Protein AF-0000000070461434 (afdb_homodimer)

pLDDT: mean 95.02, std 5.27, range [63.75, 98.81]

Nearest PDB structures (foldseek):
  2ht9-assembly1_B  TM=9.950E-01  e=1.932E-12  Homo sapiens
  2fls-assembly1_A  TM=9.954E-01  e=8.513E-12  Homo sapiens
  3h8q-assembly2_B  TM=9.717E-01  e=4.591E-11  Homo sapiens
  5gtx-assembly2_B  TM=9.849E-01  e=7.871E-11  Polygonaceae
  2e7p-assembly5_D  TM=9.846E-01  e=9.007E-11  Populus tremula x Populus tremuloides

Structure (mmCIF, N/CA/C/O backbone):
data_AF-0000000070461434-model_v1
#
loop_
_entity.id
_entity.type
_entity.pdbx_description
1 polymer 'Glutaredoxin domain-containing protein'
#
loop_
_atom_site.group_PDB
_atom_site.id
_atom_site.type_symbol
_atom_site.label_atom_id
_atom_site.label_alt_id
_atom_site.label_comp_id
_atom_site.label_asym_id
_atom_site.label_entity_id
_atom_site.label_seq_id
_atom_site.pdbx_PDB_ins_code
_atom_site.Cartn_x
_atom_site.Cartn_y
_atom_site.Cartn_z
_atom_site.occupancy
_atom_site.B_iso_or_equiv
_atom_site.auth_seq_id
_atom_site.auth_comp_id
_atom_site.auth_asym_id
_atom_site.auth_atom_id
_atom_site.pdbx_PDB_model_num
ATOM 1 N N . ASN A 1 1 ? -0.688 10.562 -7.602 1 64.19 1 ASN A N 1
ATOM 2 C CA . ASN A 1 1 ? -0.142 11.328 -6.484 1 64.19 1 ASN A CA 1
ATOM 3 C C . ASN A 1 1 ? 0.898 10.523 -5.711 1 64.19 1 ASN A C 1
ATOM 5 O O . ASN A 1 1 ? 0.763 9.312 -5.555 1 64.19 1 ASN A O 1
ATOM 9 N N . LYS A 1 2 ? 1.971 11.391 -5.219 1 86.44 2 LYS A N 1
ATOM 10 C CA . LYS A 1 2 ? 3.137 10.773 -4.594 1 86.44 2 LYS A CA 1
ATOM 11 C C . LYS A 1 2 ? 2.852 10.398 -3.141 1 86.44 2 LYS A C 1
ATOM 13 O O . LYS A 1 2 ? 3.434 9.453 -2.609 1 86.44 2 LYS A O 1
ATOM 18 N N . VAL A 1 3 ? 1.839 11.227 -2.674 1 96.69 3 VAL A N 1
ATOM 19 C CA . VAL A 1 3 ? 1.511 11.008 -1.269 1 96.69 3 VAL A CA 1
ATOM 20 C C . VAL A 1 3 ? 0.019 10.719 -1.125 1 96.69 3 VAL A C 1
ATOM 22 O O . VAL A 1 3 ? -0.814 11.406 -1.722 1 96.69 3 VAL A O 1
ATOM 25 N N . VAL A 1 4 ? -0.364 9.664 -0.423 1 97.5 4 VAL A N 1
ATOM 26 C CA . VAL A 1 4 ? -1.742 9.344 -0.063 1 97.5 4 VAL A CA 1
ATOM 27 C C . VAL A 1 4 ? -1.88 9.281 1.457 1 97.5 4 VAL A C 1
ATOM 29 O O . VAL A 1 4 ? -1.08 8.633 2.135 1 97.5 4 VAL A O 1
ATOM 32 N N . ILE A 1 5 ? -2.873 10.008 1.945 1 98.44 5 ILE A N 1
ATOM 33 C CA . ILE A 1 5 ? -3.164 10.016 3.375 1 98.44 5 ILE A CA 1
ATOM 34 C C . ILE A 1 5 ? -4.57 9.477 3.615 1 98.44 5 ILE A C 1
ATOM 36 O O . ILE A 1 5 ? -5.559 10.086 3.193 1 98.44 5 ILE A O 1
ATOM 40 N N . PHE A 1 6 ? -4.68 8.305 4.238 1 98.25 6 PHE A N 1
ATOM 41 C CA . PHE A 1 6 ? -5.965 7.863 4.766 1 98.25 6 PHE A CA 1
ATOM 42 C C . PHE A 1 6 ? -6.27 8.547 6.094 1 98.25 6 PHE A C 1
ATOM 44 O O . PHE A 1 6 ? -5.461 8.508 7.023 1 98.25 6 PHE A O 1
ATOM 51 N N . SER A 1 7 ? -7.336 9.094 6.18 1 98.5 7 SER A N 1
ATOM 52 C CA . SER A 1 7 ? -7.641 10.07 7.219 1 98.5 7 SER A CA 1
ATOM 53 C C . SER A 1 7 ? -9.078 9.922 7.715 1 98.5 7 SER A C 1
ATOM 55 O O . SER A 1 7 ? -9.852 9.141 7.156 1 98.5 7 SER A O 1
ATOM 57 N N . LYS A 1 8 ? -9.375 10.578 8.836 1 98.38 8 LYS A N 1
ATOM 58 C CA . LYS A 1 8 ? -10.719 10.906 9.297 1 98.38 8 LYS A CA 1
ATOM 59 C C . LYS A 1 8 ? -10.828 12.398 9.633 1 98.38 8 LYS A C 1
ATOM 61 O O . LYS A 1 8 ? -9.875 13 10.125 1 98.38 8 LYS A O 1
ATOM 66 N N . THR A 1 9 ? -12.023 12.938 9.414 1 98.44 9 THR A N 1
ATOM 67 C CA . THR A 1 9 ? -12.188 14.391 9.461 1 98.44 9 THR A CA 1
ATOM 68 C C . THR A 1 9 ? -11.984 14.906 10.875 1 98.44 9 THR A C 1
ATOM 70 O O . THR A 1 9 ? -11.586 16.062 11.07 1 98.44 9 THR A O 1
ATOM 73 N N . TYR A 1 10 ? -12.172 14.125 11.805 1 98.06 10 TYR A N 1
ATOM 74 C CA . TYR A 1 10 ? -12.188 14.609 13.18 1 98.06 10 TYR A CA 1
ATOM 75 C C . TYR A 1 10 ? -10.844 14.359 13.859 1 98.06 10 TYR A C 1
ATOM 77 O O . TYR A 1 10 ? -10.641 14.75 15.016 1 98.06 10 TYR A O 1
ATOM 85 N N . CYS A 1 11 ? -9.984 13.742 13.344 1 98.31 11 CYS A N 1
ATOM 86 C CA . CYS A 1 11 ? -8.766 13.25 13.977 1 98.31 11 CYS A CA 1
ATOM 87 C C . CYS A 1 11 ? -7.664 14.305 13.93 1 98.31 11 CYS A C 1
ATOM 89 O O . CYS A 1 11 ? -7.203 14.68 12.852 1 98.31 11 CYS A O 1
ATOM 91 N N . PRO A 1 12 ? -7.137 14.781 14.977 1 98.69 12 PRO A N 1
ATOM 92 C CA . PRO A 1 12 ? -6.141 15.859 14.992 1 98.69 12 PRO A CA 1
ATOM 93 C C . PRO A 1 12 ? -4.805 15.43 14.391 1 98.69 12 PRO A C 1
ATOM 95 O O . PRO A 1 12 ? -4.121 16.234 13.758 1 98.69 12 PRO A O 1
ATOM 98 N N . TYR A 1 13 ? -4.398 14.219 14.617 1 98.5 13 TYR A N 1
ATOM 99 C CA . TYR A 1 13 ? -3.166 13.734 14.008 1 98.5 13 TYR A CA 1
ATOM 100 C C . TYR A 1 13 ? -3.285 13.688 12.492 1 98.5 13 TYR A C 1
ATOM 102 O O . TYR A 1 13 ? -2.303 13.914 11.781 1 98.5 13 TYR A O 1
ATOM 110 N N . CYS A 1 14 ? -4.5 13.336 12.055 1 98.81 14 CYS A N 1
ATOM 111 C CA . CYS A 1 14 ? -4.758 13.43 10.625 1 98.81 14 CYS A CA 1
ATOM 112 C C . CYS A 1 14 ? -4.598 14.867 10.133 1 98.81 14 CYS A C 1
ATOM 114 O O . CYS A 1 14 ? -3.975 15.102 9.094 1 98.81 14 CYS A O 1
ATOM 116 N N . ALA A 1 15 ? -5.125 15.773 10.82 1 98.81 15 ALA A N 1
ATOM 117 C CA . ALA A 1 15 ? -4.984 17.188 10.461 1 98.81 15 ALA A CA 1
ATOM 118 C C . ALA A 1 15 ? -3.514 17.594 10.422 1 98.81 15 ALA A C 1
ATOM 120 O O . ALA A 1 15 ? -3.086 18.312 9.516 1 98.81 15 ALA A O 1
ATOM 121 N N . ASN A 1 16 ? -2.762 17.156 11.289 1 98.75 16 ASN A N 1
ATOM 122 C CA . ASN A 1 16 ? -1.344 17.5 11.352 1 98.75 16 ASN A CA 1
ATOM 123 C C . ASN A 1 16 ? -0.568 16.891 10.188 1 98.75 16 ASN A C 1
ATOM 125 O O . ASN A 1 16 ? 0.33 17.531 9.633 1 98.75 16 ASN A O 1
ATOM 129 N N . ALA A 1 17 ? -0.828 15.68 9.891 1 98.69 17 ALA A N 1
ATOM 130 C CA . ALA A 1 17 ? -0.183 15.055 8.742 1 98.69 17 ALA A CA 1
ATOM 131 C C . ALA A 1 17 ? -0.44 15.859 7.469 1 98.69 17 ALA A C 1
ATOM 133 O O . ALA A 1 17 ? 0.487 16.141 6.707 1 98.69 17 ALA A O 1
ATOM 134 N N . LYS A 1 18 ? -1.729 16.203 7.273 1 98.69 18 LYS A N 1
ATOM 135 C CA . LYS A 1 18 ? -2.082 17.016 6.109 1 98.69 18 LYS A CA 1
ATOM 136 C C . LYS A 1 18 ? -1.349 18.344 6.121 1 98.69 18 LYS A C 1
ATOM 138 O O . LYS A 1 18 ? -0.828 18.781 5.094 1 98.69 18 LYS A O 1
ATOM 143 N N . LYS A 1 19 ? -1.326 18.984 7.215 1 98.69 19 LYS A N 1
ATOM 144 C CA . LYS A 1 19 ? -0.645 20.266 7.359 1 98.69 19 LYS A CA 1
ATOM 145 C C . LYS A 1 19 ? 0.835 20.141 7.012 1 98.69 19 LYS A C 1
ATOM 147 O O . LYS A 1 19 ? 1.389 21 6.32 1 98.69 19 LYS A O 1
ATOM 152 N N . LEU A 1 20 ? 1.467 19.141 7.492 1 98.31 20 LEU A N 1
ATOM 153 C CA . LEU A 1 20 ? 2.885 18.922 7.234 1 98.31 20 LEU A CA 1
ATOM 154 C C . LEU A 1 20 ? 3.162 18.875 5.734 1 98.31 20 LEU A C 1
ATOM 156 O O . LEU A 1 20 ? 4.039 19.578 5.234 1 98.31 20 LEU A O 1
ATOM 160 N N . PHE A 1 21 ? 2.432 18.031 5 1 98.06 21 PHE A N 1
ATOM 161 C CA . PHE A 1 21 ? 2.678 17.891 3.572 1 98.06 21 PHE A CA 1
ATOM 162 C C . PHE A 1 21 ? 2.293 19.156 2.82 1 98.06 21 PHE A C 1
ATOM 164 O O . PHE A 1 21 ? 2.912 19.5 1.811 1 98.06 21 PHE A O 1
ATOM 171 N N . SER A 1 22 ? 1.266 19.922 3.346 1 98.12 22 SER A N 1
ATOM 172 C CA . SER A 1 22 ? 0.935 21.234 2.773 1 98.12 22 SER A CA 1
ATOM 173 C C . SER A 1 22 ? 2.088 22.219 2.938 1 98.12 22 SER A C 1
ATOM 175 O O . SER A 1 22 ? 2.441 22.922 1.996 1 98.12 22 SER A O 1
ATOM 177 N N . GLU A 1 23 ? 2.623 22.188 4.012 1 97.56 23 GLU A N 1
ATOM 178 C CA . GLU A 1 23 ? 3.721 23.109 4.297 1 97.56 23 GLU A CA 1
ATOM 179 C C . GLU A 1 23 ? 4.961 22.766 3.479 1 97.56 23 GLU A C 1
ATOM 181 O O . GLU A 1 23 ? 5.746 23.656 3.125 1 97.56 23 GLU A O 1
ATOM 186 N N . LEU A 1 24 ? 5.191 21.516 3.256 1 95.5 24 LEU A N 1
ATOM 187 C CA . LEU A 1 24 ? 6.312 21.078 2.439 1 95.5 24 LEU A CA 1
ATOM 188 C C . LEU A 1 24 ? 6.078 21.391 0.967 1 95.5 24 LEU A C 1
ATOM 190 O O . LEU A 1 24 ? 6.984 21.25 0.143 1 95.5 24 LEU A O 1
ATOM 194 N N . GLY A 1 25 ? 4.801 21.75 0.646 1 95.38 25 GLY A N 1
ATOM 195 C CA . GLY A 1 25 ? 4.473 22.094 -0.729 1 95.38 25 GLY A CA 1
ATOM 196 C C . GLY A 1 25 ? 4.32 20.875 -1.622 1 95.38 25 GLY A C 1
ATOM 197 O O . GLY A 1 25 ? 4.566 20.938 -2.826 1 95.38 25 GLY A O 1
ATOM 198 N N . VAL A 1 26 ? 4 19.797 -1.041 1 94.25 26 VAL A N 1
ATOM 199 C CA . VAL A 1 26 ? 3.846 18.547 -1.79 1 94.25 26 VAL A CA 1
ATOM 200 C C . VAL A 1 26 ? 2.363 18.25 -1.989 1 94.25 26 VAL A C 1
ATOM 202 O O . VAL A 1 26 ? 1.56 18.422 -1.069 1 94.25 26 VAL A O 1
ATOM 205 N N . ASP A 1 27 ? 2.01 17.875 -3.227 1 94.12 27 ASP A N 1
ATOM 206 C CA . ASP A 1 27 ? 0.644 17.422 -3.482 1 94.12 27 ASP A CA 1
ATOM 207 C C . ASP A 1 27 ? 0.362 16.094 -2.789 1 94.12 27 ASP A C 1
ATOM 209 O O . ASP A 1 27 ? 1.213 15.203 -2.779 1 94.12 27 ASP A O 1
ATOM 213 N N . TYR A 1 28 ? -0.784 16.047 -2.172 1 96.62 28 TYR A N 1
ATOM 214 C CA . TYR A 1 28 ? -1.194 14.797 -1.533 1 96.62 28 TYR A CA 1
ATOM 215 C C . TYR A 1 28 ? -2.689 14.562 -1.707 1 96.62 28 TYR A C 1
ATOM 217 O O . TYR A 1 28 ? -3.471 15.516 -1.777 1 96.62 28 TYR A O 1
ATOM 225 N N . LYS A 1 29 ? -2.967 13.297 -1.806 1 96.88 29 LYS A N 1
ATOM 226 C CA . LYS A 1 29 ? -4.363 12.859 -1.837 1 96.88 29 LYS A CA 1
ATOM 227 C C . LYS A 1 29 ? -4.844 12.461 -0.446 1 96.88 29 LYS A C 1
ATOM 229 O O . LYS A 1 29 ? -4.125 11.789 0.298 1 96.88 29 LYS A O 1
ATOM 234 N N . VAL A 1 30 ? -6.125 12.859 -0.178 1 97.81 30 VAL A N 1
ATOM 235 C CA . VAL A 1 30 ? -6.707 12.516 1.116 1 97.81 30 VAL A CA 1
ATOM 236 C C . VAL A 1 30 ? -7.965 11.68 0.911 1 97.81 30 VAL A C 1
ATOM 238 O O . VAL A 1 30 ? -8.797 11.992 0.056 1 97.81 30 VAL A O 1
ATOM 241 N N . LEU A 1 31 ? -8.039 10.625 1.622 1 96.88 31 LEU A N 1
ATOM 242 C CA . LEU A 1 31 ? -9.266 9.844 1.708 1 96.88 31 LEU A CA 1
ATOM 243 C C . LEU A 1 31 ? -9.852 9.906 3.115 1 96.88 31 LEU A C 1
ATOM 245 O O . LEU A 1 31 ? -9.344 9.25 4.031 1 96.88 31 LEU A O 1
ATOM 249 N N . GLU A 1 32 ? -10.969 10.68 3.215 1 98 32 GLU A N 1
ATOM 250 C CA . GLU A 1 32 ? -11.648 10.781 4.504 1 98 32 GLU A CA 1
ATOM 251 C C . GLU A 1 32 ? -12.562 9.578 4.742 1 98 32 GLU A C 1
ATOM 253 O O . GLU A 1 32 ? -13.703 9.562 4.277 1 98 32 GLU A O 1
ATOM 258 N N . LEU A 1 33 ? -12.07 8.617 5.539 1 96.75 33 LEU A N 1
ATOM 259 C CA . LEU A 1 33 ? -12.727 7.316 5.66 1 96.75 33 LEU A CA 1
ATOM 260 C C . LEU A 1 33 ? -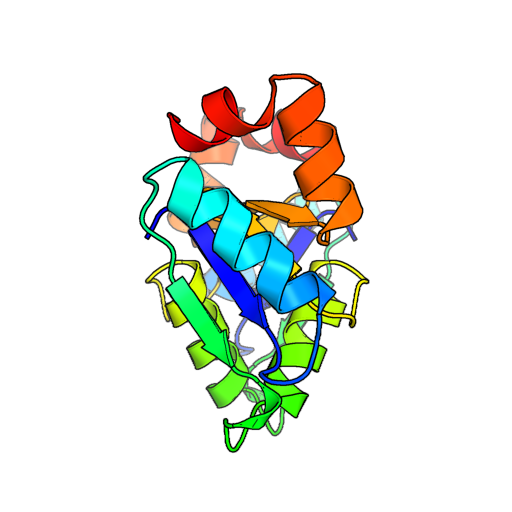14.078 7.449 6.352 1 96.75 33 LEU A C 1
ATOM 262 O O . LEU A 1 33 ? -15.016 6.711 6.043 1 96.75 33 LEU A O 1
ATOM 266 N N . ASP A 1 34 ? -14.195 8.422 7.293 1 97.06 34 ASP A N 1
ATOM 267 C CA . ASP A 1 34 ? -15.422 8.578 8.07 1 97.06 34 ASP A CA 1
ATOM 268 C C . ASP A 1 34 ? -16.531 9.195 7.223 1 97.06 34 ASP A C 1
ATOM 270 O O . ASP A 1 34 ? -17.703 9.148 7.605 1 97.06 34 ASP A O 1
ATOM 274 N N . THR A 1 35 ? -16.188 9.711 6.074 1 96.5 35 THR A N 1
ATOM 275 C CA . THR A 1 35 ? -17.188 10.32 5.203 1 96.5 35 THR A CA 1
ATOM 276 C C . THR A 1 35 ? -17.531 9.391 4.043 1 96.5 35 THR A C 1
ATOM 278 O O . THR A 1 35 ? -18.438 9.672 3.26 1 96.5 35 THR A O 1
ATOM 281 N N . MET A 1 36 ? -16.828 8.297 3.887 1 92.31 36 MET A N 1
ATOM 282 C CA . MET A 1 36 ? -17.047 7.352 2.795 1 92.31 36 MET A CA 1
ATOM 283 C C . MET A 1 36 ? -18 6.246 3.209 1 92.31 36 MET A C 1
ATOM 285 O O . MET A 1 36 ? -17.953 5.766 4.344 1 92.31 36 MET A O 1
ATOM 289 N N . LYS A 1 37 ? -18.812 5.809 2.307 1 88.94 37 LYS A N 1
ATOM 290 C CA . LYS A 1 37 ? -19.734 4.707 2.561 1 88.94 37 LYS A CA 1
ATOM 291 C C . LYS A 1 37 ? -18.984 3.428 2.914 1 88.94 37 LYS A C 1
ATOM 293 O O . LYS A 1 37 ? -19.406 2.68 3.799 1 88.94 37 LYS A O 1
ATOM 298 N N . ASP A 1 38 ? -17.812 3.191 2.348 1 87.38 38 ASP A N 1
ATOM 299 C CA . ASP A 1 38 ? -17.031 1.967 2.527 1 87.38 38 ASP A CA 1
ATOM 300 C C . ASP A 1 38 ? -15.766 2.234 3.336 1 87.38 38 ASP A C 1
ATOM 302 O O . ASP A 1 38 ? -14.766 1.531 3.182 1 87.38 38 ASP A O 1
ATOM 306 N N . GLY A 1 39 ? -15.82 3.219 4.227 1 90.06 39 GLY A N 1
ATOM 307 C CA . GLY A 1 39 ? -14.641 3.609 4.98 1 90.06 39 GLY A CA 1
ATOM 308 C C . GLY A 1 39 ? -14.102 2.5 5.863 1 90.06 39 GLY A C 1
ATOM 309 O O . GLY A 1 39 ? -12.883 2.354 6.016 1 90.06 39 GLY A O 1
ATOM 310 N N . SER A 1 40 ? -15.023 1.695 6.453 1 90.62 40 SER A N 1
ATOM 311 C CA . SER A 1 40 ? -14.586 0.594 7.309 1 90.62 40 SER A CA 1
ATOM 312 C C . SER A 1 40 ? -13.828 -0.459 6.508 1 90.62 40 SER A C 1
ATOM 314 O O . SER A 1 40 ? -12.875 -1.061 7.012 1 90.62 40 SER A O 1
ATOM 316 N N . GLU A 1 41 ? -14.203 -0.672 5.293 1 89.38 41 GLU A N 1
ATOM 317 C CA . GLU A 1 41 ? -13.508 -1.628 4.434 1 89.38 41 GLU A CA 1
ATOM 318 C C . GLU A 1 41 ? -12.102 -1.143 4.094 1 89.38 41 GLU A C 1
ATOM 320 O O . GLU A 1 41 ? -11.172 -1.941 4.016 1 89.38 41 GLU A O 1
ATOM 325 N N . TYR A 1 42 ? -11.992 0.133 3.932 1 92.38 42 TYR A N 1
ATOM 32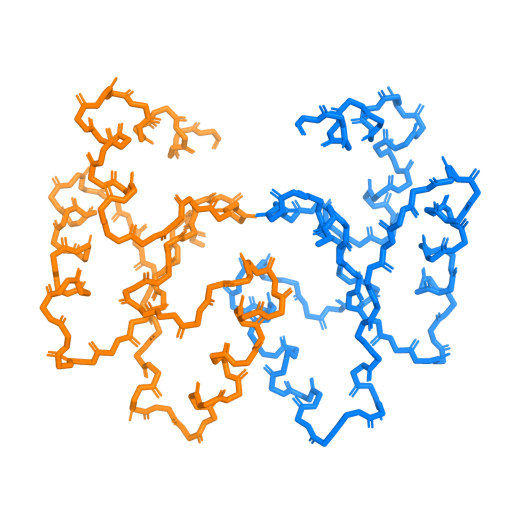6 C CA . TYR A 1 42 ? -10.672 0.718 3.729 1 92.38 42 TYR A CA 1
ATOM 327 C C . TYR A 1 42 ? -9.75 0.425 4.91 1 92.38 42 TYR A C 1
ATOM 329 O O . TYR A 1 42 ? -8.602 0.025 4.727 1 92.38 42 TYR A O 1
ATOM 337 N N . GLN A 1 43 ? -10.328 0.6 6.07 1 93.56 43 GLN A N 1
ATOM 338 C CA . GLN A 1 43 ? -9.539 0.335 7.27 1 93.56 43 GLN A CA 1
ATOM 339 C C . GLN A 1 43 ? -9.109 -1.128 7.332 1 93.56 43 GLN A C 1
ATOM 341 O O . GLN A 1 43 ? -7.988 -1.436 7.746 1 93.56 43 GLN A O 1
ATOM 346 N N . ASN A 1 44 ? -9.992 -2.018 6.93 1 91.69 44 ASN A N 1
ATOM 347 C CA . ASN A 1 44 ? -9.656 -3.438 6.902 1 91.69 44 ASN A CA 1
ATOM 348 C C . ASN A 1 44 ? -8.508 -3.727 5.934 1 91.69 44 ASN A C 1
ATOM 350 O O . ASN A 1 44 ? -7.602 -4.496 6.254 1 91.69 44 ASN A O 1
ATOM 354 N N . VAL A 1 45 ? -8.586 -3.105 4.785 1 91.5 45 VAL A N 1
ATOM 355 C CA . VAL A 1 45 ? -7.535 -3.287 3.787 1 91.5 45 VAL A CA 1
ATOM 356 C C . VAL A 1 45 ? -6.203 -2.789 4.344 1 91.5 45 VAL A C 1
ATOM 358 O O . VAL A 1 45 ? -5.191 -3.492 4.266 1 91.5 45 VAL A O 1
ATOM 361 N N . LEU A 1 46 ? -6.184 -1.635 4.949 1 94.12 46 LEU A N 1
ATOM 362 C CA . LEU A 1 46 ? -4.973 -1.056 5.523 1 94.12 46 LEU A CA 1
ATOM 363 C C . LEU A 1 46 ? -4.395 -1.963 6.602 1 94.12 46 LEU A C 1
ATOM 365 O O . LEU A 1 46 ? -3.18 -2.168 6.664 1 94.12 46 LEU A O 1
ATOM 369 N N . LYS A 1 47 ? -5.301 -2.496 7.426 1 93.94 47 LYS A N 1
ATOM 370 C CA . LYS A 1 47 ? -4.863 -3.4 8.484 1 93.94 47 LYS A CA 1
ATOM 371 C C . LYS A 1 47 ? -4.188 -4.641 7.902 1 93.94 47 LYS A C 1
ATOM 373 O O . LYS A 1 47 ? -3.164 -5.094 8.414 1 93.94 47 LYS A O 1
ATOM 378 N N . GLU A 1 48 ? -4.789 -5.152 6.848 1 89.06 48 GLU A N 1
ATOM 379 C CA . GLU A 1 48 ? -4.207 -6.316 6.188 1 89.06 48 GLU A CA 1
ATOM 380 C C . GLU A 1 48 ? -2.826 -6 5.625 1 89.06 48 GLU A C 1
ATOM 382 O O . GLU A 1 48 ? -1.927 -6.844 5.66 1 89.06 48 GLU A O 1
ATOM 387 N N . MET A 1 49 ? -2.652 -4.84 5.16 1 92.25 49 MET A N 1
ATOM 388 C CA . MET A 1 49 ? -1.444 -4.461 4.43 1 92.25 49 MET A CA 1
ATOM 389 C C . MET A 1 49 ? -0.336 -4.043 5.391 1 92.25 49 MET A C 1
ATOM 391 O O . MET A 1 49 ? 0.842 -4.293 5.133 1 92.25 49 MET A O 1
ATOM 395 N N . THR A 1 50 ? -0.65 -3.396 6.504 1 93.5 50 THR A N 1
ATOM 396 C CA . THR A 1 50 ? 0.37 -2.713 7.289 1 93.5 50 THR A CA 1
ATOM 397 C C . THR A 1 50 ? 0.379 -3.223 8.727 1 93.5 50 THR A C 1
ATOM 399 O O . THR A 1 50 ? 1.31 -2.943 9.484 1 93.5 50 THR A O 1
ATOM 402 N N . ASN A 1 51 ? -0.679 -3.967 9.078 1 92.06 51 ASN A N 1
ATOM 403 C CA . ASN A 1 51 ? -0.934 -4.402 10.445 1 92.06 51 ASN A CA 1
ATOM 404 C C . ASN A 1 51 ? -1.325 -3.232 11.344 1 92.06 51 ASN A C 1
ATOM 406 O O . ASN A 1 51 ? -1.346 -3.363 12.57 1 92.06 51 ASN A O 1
ATOM 410 N N . MET A 1 52 ? -1.525 -2.082 10.766 1 92.56 52 MET A N 1
ATOM 411 C CA . MET A 1 52 ? -2.01 -0.894 11.461 1 92.56 52 MET A CA 1
ATOM 412 C C . MET A 1 52 ? -3.441 -0.568 11.047 1 92.56 52 MET A C 1
ATOM 414 O O . MET A 1 52 ? -3.75 -0.507 9.859 1 92.56 52 MET A O 1
ATOM 418 N N . GLY A 1 53 ? -4.324 -0.272 11.922 1 91.19 53 GLY A N 1
ATOM 419 C CA . GLY A 1 53 ? -5.715 0.018 11.625 1 91.19 53 GLY A CA 1
ATOM 420 C C . GLY A 1 53 ? -6.121 1.434 11.992 1 91.19 53 GLY A C 1
ATOM 421 O O . GLY A 1 53 ? -7.297 1.794 11.891 1 91.19 53 GLY A O 1
ATOM 422 N N . THR A 1 54 ? -5.105 2.172 12.484 1 95 54 THR A N 1
ATOM 423 C CA . THR A 1 54 ? -5.418 3.537 12.891 1 95 54 THR A CA 1
ATOM 424 C C . THR A 1 54 ? -5.102 4.523 11.773 1 95 54 THR A C 1
ATOM 426 O O . THR A 1 54 ? -4.52 4.148 10.75 1 95 54 THR A O 1
ATOM 429 N N . VAL A 1 55 ? -5.625 5.758 11.969 1 98 55 VAL A N 1
ATOM 430 C CA . VAL A 1 55 ? -5.32 6.855 11.055 1 98 55 VAL A CA 1
ATOM 431 C C . VAL A 1 55 ? -4.527 7.938 11.789 1 98 55 VAL A C 1
ATOM 433 O O . VAL A 1 55 ? -4.555 8.008 13.016 1 98 55 VAL A O 1
ATOM 436 N N . PRO A 1 56 ? -3.891 8.75 11.078 1 98.75 56 PRO A N 1
ATOM 437 C CA . PRO A 1 56 ? -3.65 8.695 9.633 1 98.75 56 PRO A CA 1
ATOM 438 C C . PRO A 1 56 ? -2.742 7.539 9.234 1 98.75 56 PRO A C 1
ATOM 440 O O . PRO A 1 56 ? -1.848 7.156 9.992 1 98.75 56 PRO A O 1
ATOM 443 N N . SER A 1 57 ? -3.018 6.867 8.18 1 98.44 57 SER A N 1
ATOM 444 C CA . SER A 1 57 ? -2.084 6.012 7.453 1 98.44 57 SER A CA 1
ATOM 445 C C . SER A 1 57 ? -1.441 6.758 6.285 1 98.44 57 SER A C 1
ATOM 447 O O . SER A 1 57 ? -2.135 7.203 5.371 1 98.44 57 SER A O 1
ATOM 449 N N . VAL A 1 58 ? -0.108 6.93 6.289 1 98.44 58 VAL A N 1
ATOM 450 C CA . VAL A 1 58 ? 0.584 7.781 5.328 1 98.44 58 VAL A CA 1
ATOM 451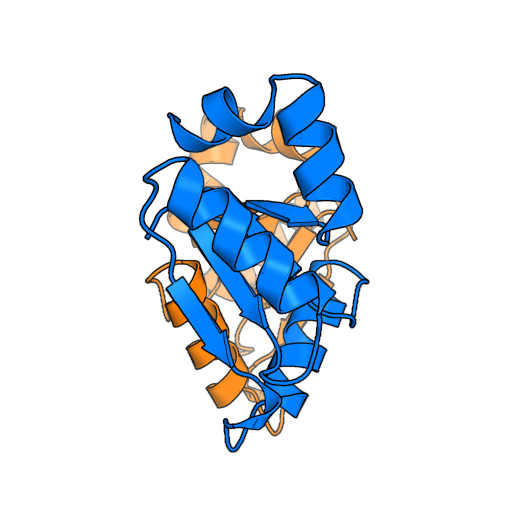 C C . VAL A 1 58 ? 1.408 6.922 4.371 1 98.44 58 VAL A C 1
ATOM 453 O O . VAL A 1 58 ? 2.184 6.066 4.812 1 98.44 58 VAL A O 1
ATOM 456 N N . TRP A 1 59 ? 1.192 7.168 3.141 1 97.38 59 TRP A N 1
ATOM 457 C CA . TRP A 1 59 ? 1.852 6.441 2.061 1 97.38 59 TRP A CA 1
ATOM 458 C C . TRP A 1 59 ? 2.578 7.398 1.123 1 97.38 59 TRP A C 1
ATOM 460 O O . TRP A 1 59 ? 2.014 8.406 0.699 1 97.38 59 TRP A O 1
ATOM 470 N N . VAL A 1 60 ? 3.836 7.152 0.84 1 96.25 60 VAL A N 1
ATOM 471 C CA . VAL A 1 60 ? 4.668 7.941 -0.062 1 96.25 60 VAL A CA 1
ATOM 472 C C . VAL A 1 60 ? 5.238 7.043 -1.158 1 96.25 60 VAL A C 1
ATOM 474 O O . VAL A 1 60 ? 5.906 6.051 -0.869 1 96.25 60 VAL A O 1
ATOM 477 N N . ASN A 1 61 ? 4.938 7.375 -2.395 1 93.12 61 ASN A N 1
ATOM 478 C CA . ASN A 1 61 ? 5.41 6.59 -3.531 1 93.12 61 ASN A CA 1
ATOM 479 C C . ASN A 1 61 ? 5.043 5.117 -3.385 1 93.12 61 ASN A C 1
ATOM 481 O O . ASN A 1 61 ? 5.891 4.242 -3.564 1 93.12 61 ASN A O 1
ATOM 485 N N . SER A 1 62 ? 3.791 4.887 -2.936 1 93.94 62 SER A N 1
ATOM 486 C CA . SER A 1 62 ? 3.176 3.57 -2.783 1 93.94 62 SER A CA 1
ATOM 487 C C . SER A 1 62 ? 3.936 2.721 -1.769 1 93.94 62 SER A C 1
ATOM 489 O O . SER A 1 62 ? 4.012 1.498 -1.908 1 93.94 62 SER A O 1
ATOM 491 N N . GLU A 1 63 ? 4.574 3.355 -0.885 1 94.62 63 GLU A N 1
ATOM 492 C CA . GLU A 1 63 ? 5.203 2.734 0.278 1 94.62 63 GLU A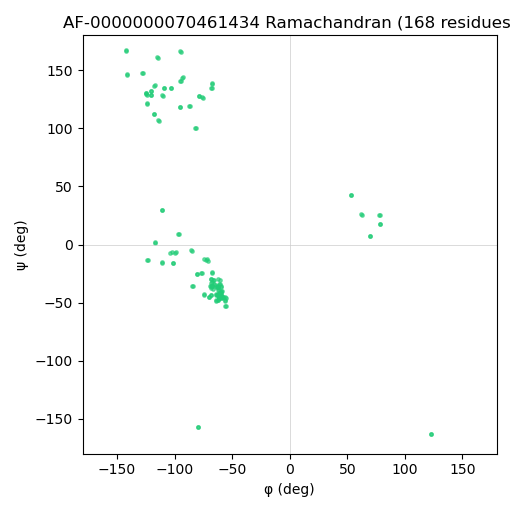 CA 1
ATOM 493 C C . GLU A 1 63 ? 4.594 3.258 1.577 1 94.62 63 GLU A C 1
ATOM 495 O O . GLU A 1 63 ? 4.422 4.465 1.745 1 94.62 63 GLU A O 1
ATOM 500 N N . PHE A 1 64 ? 4.359 2.377 2.449 1 96.31 64 PHE A N 1
ATOM 501 C CA . PHE A 1 64 ? 3.83 2.75 3.756 1 96.31 64 PHE A CA 1
ATOM 502 C C . PHE A 1 64 ? 4.918 3.361 4.629 1 96.31 64 PHE A C 1
ATOM 504 O O . PHE A 1 64 ? 5.969 2.752 4.836 1 96.31 64 PHE A O 1
ATOM 511 N N . ILE A 1 65 ? 4.656 4.566 5.16 1 96.5 65 ILE A N 1
ATOM 512 C CA . ILE A 1 65 ? 5.688 5.148 6.012 1 96.5 65 ILE A CA 1
ATOM 513 C C . ILE A 1 65 ? 5.199 5.18 7.461 1 96.5 65 ILE A C 1
ATOM 515 O O . ILE A 1 65 ? 5.988 5.414 8.383 1 96.5 65 ILE A O 1
ATOM 519 N N . GLY A 1 66 ? 3.865 4.992 7.656 1 97.44 66 GLY A N 1
ATOM 520 C CA . GLY A 1 66 ? 3.354 4.898 9.016 1 97.44 66 GLY A CA 1
ATOM 521 C C . GLY A 1 66 ? 2.289 5.934 9.328 1 97.44 66 GLY A C 1
ATOM 522 O O . GLY A 1 66 ? 1.617 6.43 8.422 1 97.44 66 GLY A O 1
ATOM 523 N N . GLY A 1 67 ? 2.023 6.152 10.625 1 98.12 67 GLY A N 1
ATOM 524 C CA . GLY A 1 67 ? 1.151 7.227 11.07 1 98.12 67 GLY A CA 1
ATOM 525 C C . GLY A 1 67 ? 1.833 8.578 11.094 1 98.12 67 GLY A C 1
ATOM 526 O O . GLY A 1 67 ? 2.807 8.805 10.375 1 98.12 67 GLY A O 1
ATOM 527 N N . PHE A 1 68 ? 1.217 9.461 11.945 1 98.69 68 PHE A N 1
ATOM 528 C CA . PHE A 1 68 ? 1.779 10.805 11.969 1 98.69 68 PHE A CA 1
ATOM 529 C C . PHE A 1 68 ? 3.105 10.828 12.719 1 98.69 68 PHE A C 1
ATOM 531 O O . PHE A 1 68 ? 4.055 11.484 12.297 1 98.69 68 PHE A O 1
ATOM 538 N N . SER A 1 69 ? 3.189 10.156 13.836 1 98.25 69 SER A N 1
ATOM 539 C CA . SER A 1 69 ? 4.438 10.125 14.594 1 98.25 69 SER A CA 1
ATOM 540 C C . SER A 1 69 ? 5.59 9.617 13.734 1 98.25 69 SER A C 1
ATOM 542 O O . SER A 1 69 ? 6.691 10.18 13.773 1 98.25 69 SER A O 1
ATOM 544 N N . ASP A 1 70 ? 5.406 8.555 12.992 1 98.38 70 ASP A N 1
ATOM 545 C CA . ASP A 1 70 ? 6.43 8.023 12.094 1 98.38 70 ASP A CA 1
ATOM 546 C C . ASP A 1 70 ? 6.812 9.039 11.023 1 98.38 70 ASP A C 1
ATOM 548 O O . ASP A 1 70 ? 7.996 9.234 10.742 1 98.38 70 ASP A O 1
ATOM 552 N N . THR A 1 71 ? 5.801 9.625 10.492 1 98.25 71 THR A N 1
ATOM 553 C CA . THR A 1 71 ? 6.008 10.617 9.445 1 98.25 71 THR A CA 1
ATOM 554 C C . THR A 1 71 ? 6.809 11.805 9.984 1 98.25 71 THR A C 1
ATOM 556 O O . THR A 1 71 ? 7.766 12.25 9.344 1 98.25 71 THR A O 1
ATOM 559 N N . GLN A 1 72 ? 6.387 12.266 11.094 1 98.31 72 GLN A N 1
ATOM 560 C CA . GLN A 1 72 ? 7.074 13.391 11.727 1 98.31 72 GLN A CA 1
ATOM 561 C C . GLN A 1 72 ? 8.531 13.039 12.031 1 98.31 72 GLN A C 1
ATOM 563 O O . GLN A 1 72 ? 9.43 13.859 11.82 1 98.31 72 GLN A O 1
ATOM 568 N N . ALA A 1 73 ? 8.758 11.883 12.523 1 98.56 73 ALA A N 1
ATOM 569 C CA . ALA A 1 73 ? 10.117 11.438 12.82 1 98.56 73 ALA A CA 1
ATOM 570 C C . ALA A 1 73 ? 10.977 11.43 11.555 1 98.56 73 ALA A C 1
ATOM 572 O O . ALA A 1 73 ? 12.117 11.898 11.57 1 98.56 73 ALA A O 1
ATOM 573 N N . LEU A 1 74 ? 10.445 10.898 10.5 1 98 74 LEU A N 1
ATOM 574 C CA . LEU A 1 74 ? 11.156 10.875 9.219 1 98 74 LEU A CA 1
ATOM 575 C C . LEU A 1 74 ? 11.477 12.289 8.758 1 98 74 LEU A C 1
ATOM 577 O O . LEU A 1 74 ? 12.57 12.547 8.234 1 98 74 LEU A O 1
ATOM 581 N N . HIS A 1 75 ? 10.539 13.18 8.938 1 97.88 75 HIS A N 1
ATOM 582 C CA . HIS A 1 75 ? 10.742 14.57 8.547 1 97.88 75 HIS A CA 1
ATOM 583 C C . HIS A 1 75 ? 11.859 15.219 9.367 1 97.88 75 HIS A C 1
ATOM 585 O O . HIS A 1 75 ? 12.758 15.852 8.812 1 97.88 75 HIS A O 1
ATOM 591 N N . LYS A 1 76 ? 11.789 15.031 10.633 1 98.06 76 LYS A N 1
ATOM 592 C CA . LYS A 1 76 ? 12.781 15.609 11.531 1 98.06 76 LYS A CA 1
ATOM 593 C C . LYS A 1 76 ? 14.18 15.062 11.234 1 98.06 76 LYS A C 1
ATOM 595 O O . LYS A 1 76 ? 15.172 15.781 11.375 1 98.06 76 LYS A O 1
ATOM 600 N N . GLN A 1 77 ? 14.273 13.898 10.773 1 97.94 77 GLN A N 1
ATOM 601 C CA . GLN A 1 77 ? 15.547 13.242 10.477 1 97.94 77 GLN A CA 1
ATOM 602 C C . GLN A 1 77 ? 16.031 13.602 9.078 1 97.94 77 GLN A C 1
ATOM 604 O O . GLN A 1 77 ? 17.125 13.195 8.664 1 97.94 77 GLN A O 1
ATOM 609 N N . GLY A 1 78 ? 15.188 14.328 8.375 1 97.19 78 GLY A N 1
ATOM 610 C CA . GLY A 1 78 ? 15.562 14.711 7.023 1 97.19 78 GLY A CA 1
ATOM 611 C C . GLY A 1 78 ? 15.391 13.594 6.016 1 97.19 78 GLY A C 1
ATOM 612 O O . GLY A 1 78 ? 15.914 13.664 4.902 1 97.19 78 GLY A O 1
ATOM 613 N N . LYS A 1 79 ? 14.656 12.625 6.352 1 96.88 79 LYS A N 1
ATOM 614 C CA . LYS A 1 79 ? 14.539 11.438 5.508 1 96.88 79 LYS A CA 1
ATOM 615 C C . LYS A 1 79 ? 13.242 11.453 4.703 1 96.88 79 LYS A C 1
ATOM 617 O O . LYS A 1 79 ? 13.094 10.695 3.746 1 96.88 79 LYS A O 1
ATOM 622 N N . LEU A 1 80 ? 12.305 12.25 5.051 1 96.75 80 LEU A N 1
ATOM 623 C CA . LEU A 1 80 ? 11.023 12.312 4.359 1 96.75 80 LEU A CA 1
ATOM 624 C C . LEU A 1 80 ? 11.188 12.922 2.971 1 96.75 80 LEU A C 1
ATOM 626 O O . LEU A 1 80 ? 10.672 12.383 1.988 1 96.75 80 LEU A O 1
ATOM 630 N N . LEU A 1 81 ? 11.914 13.992 2.855 1 93.81 81 LEU A N 1
ATOM 631 C CA . LEU A 1 81 ? 12.055 14.703 1.593 1 93.81 81 LEU A CA 1
ATOM 632 C C . LEU A 1 81 ? 12.719 13.828 0.538 1 93.81 81 LEU A C 1
ATOM 634 O O . LEU A 1 81 ? 12.258 13.766 -0.605 1 93.81 81 LEU A O 1
ATOM 638 N N . PRO A 1 82 ? 13.789 13.078 0.903 1 93.69 82 PRO A N 1
ATOM 639 C CA . PRO A 1 82 ? 14.359 12.164 -0.091 1 93.69 82 PRO A CA 1
ATOM 640 C C . PRO A 1 82 ? 13.352 11.133 -0.587 1 93.69 82 PRO A C 1
ATOM 642 O O . PRO A 1 82 ? 13.375 10.758 -1.762 1 93.69 82 PRO A O 1
ATOM 645 N N . LYS A 1 83 ? 12.445 10.633 0.276 1 92.69 83 LYS A N 1
ATOM 646 C CA . LYS A 1 83 ? 11.43 9.664 -0.115 1 92.69 83 LYS A CA 1
ATOM 647 C C . LYS A 1 83 ? 10.422 10.273 -1.087 1 92.69 83 LYS A C 1
ATOM 649 O O . LYS A 1 83 ? 9.914 9.594 -1.976 1 92.69 83 LYS A O 1
ATOM 654 N N . LEU A 1 84 ? 10.203 11.547 -0.96 1 92.44 84 LEU A N 1
ATOM 655 C CA . LEU A 1 84 ? 9.25 12.258 -1.805 1 92.44 84 LEU A CA 1
ATOM 656 C C . LEU A 1 84 ? 9.828 12.5 -3.193 1 92.44 84 LEU A C 1
ATOM 658 O O . LEU A 1 84 ? 9.086 12.617 -4.172 1 92.44 84 LEU A O 1
ATOM 662 N N . ASN A 1 85 ? 11.133 12.523 -3.307 1 84.5 85 ASN A N 1
ATOM 663 C CA . ASN A 1 85 ? 11.805 12.875 -4.555 1 84.5 85 ASN A CA 1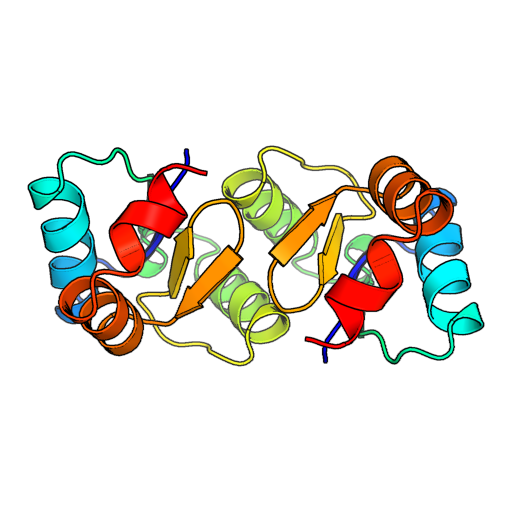
ATOM 664 C C . ASN A 1 85 ? 12.219 11.641 -5.344 1 84.5 85 ASN A C 1
ATOM 666 O O . ASN A 1 85 ? 12.797 11.75 -6.426 1 84.5 85 ASN A O 1
ATOM 670 N N . LYS A 1 86 ? 11.844 10.586 -4.996 1 73.06 86 LYS A N 1
ATOM 671 C CA . LYS A 1 86 ? 12.148 9.383 -5.766 1 73.06 86 LYS A CA 1
ATOM 672 C C . LYS A 1 86 ? 11.344 9.336 -7.062 1 73.06 86 LYS A C 1
ATOM 674 O O . LYS A 1 86 ? 10.242 9.875 -7.133 1 73.06 86 LYS A O 1
ATOM 679 N N . ASN B 1 1 ? 3.277 -10.172 7.574 1 63.75 1 ASN B N 1
ATOM 680 C CA . ASN B 1 1 ? 3.805 -10.781 6.359 1 63.75 1 ASN B CA 1
ATOM 681 C C . ASN B 1 1 ? 4.469 -9.75 5.453 1 63.75 1 ASN B C 1
ATOM 683 O O . ASN B 1 1 ? 4.008 -8.609 5.363 1 63.75 1 ASN B O 1
ATOM 687 N N . LYS B 1 2 ? 5.629 -10.305 4.805 1 86.5 2 LYS B N 1
ATOM 688 C CA . LYS B 1 2 ? 6.492 -9.422 4.027 1 86.5 2 LYS B CA 1
ATOM 689 C C . LYS B 1 2 ? 5.906 -9.164 2.641 1 86.5 2 LYS B C 1
ATOM 691 O O . LYS B 1 2 ? 6.133 -8.102 2.055 1 86.5 2 LYS B O 1
ATOM 696 N N . VAL B 1 3 ? 5.09 -10.234 2.305 1 96.69 3 VAL B N 1
ATOM 697 C CA . VAL B 1 3 ? 4.516 -10.141 0.967 1 96.69 3 VAL B CA 1
ATOM 698 C C . VAL B 1 3 ? 2.996 -10.25 1.046 1 96.69 3 VAL B C 1
ATOM 700 O O . VAL B 1 3 ? 2.469 -11.117 1.745 1 96.69 3 VAL B O 1
ATOM 703 N N . VAL B 1 4 ? 2.25 -9.352 0.429 1 97.5 4 VAL B N 1
ATOM 704 C CA . VAL B 1 4 ? 0.8 -9.414 0.278 1 97.5 4 VAL B CA 1
ATOM 705 C C . VAL B 1 4 ? 0.436 -9.422 -1.205 1 97.5 4 VAL B C 1
ATOM 707 O O . VAL B 1 4 ? 0.931 -8.602 -1.978 1 97.5 4 VAL B O 1
ATOM 710 N N . ILE B 1 5 ? -0.387 -10.391 -1.558 1 98.44 5 ILE B N 1
ATOM 711 C CA . ILE B 1 5 ? -0.871 -10.5 -2.93 1 98.44 5 ILE B CA 1
ATOM 712 C C . ILE B 1 5 ? -2.391 -10.352 -2.953 1 98.44 5 ILE B C 1
ATOM 714 O O . ILE B 1 5 ? -3.109 -11.195 -2.41 1 98.44 5 ILE B O 1
ATOM 718 N N . PHE B 1 6 ? -2.887 -9.266 -3.529 1 98.25 6 PHE B N 1
ATOM 719 C CA . PHE B 1 6 ? -4.305 -9.188 -3.861 1 98.25 6 PHE B CA 1
ATOM 720 C C . PHE B 1 6 ? -4.605 -9.953 -5.141 1 98.25 6 PHE B C 1
ATOM 722 O O . PHE B 1 6 ? -3.977 -9.719 -6.176 1 98.25 6 PHE B O 1
ATOM 729 N N . SER B 1 7 ? -5.488 -10.758 -5.086 1 98.5 7 SER B N 1
ATOM 730 C CA . SER B 1 7 ? -5.672 -11.797 -6.086 1 98.5 7 SER B CA 1
ATOM 731 C C . SER B 1 7 ? -7.152 -12.047 -6.367 1 98.5 7 SER B C 1
ATOM 733 O O . SER B 1 7 ? -8.016 -11.477 -5.695 1 98.5 7 SER B O 1
ATOM 735 N N . LYS B 1 8 ? -7.43 -12.773 -7.449 1 98.38 8 LYS B N 1
ATOM 736 C CA . LYS B 1 8 ? -8.695 -13.461 -7.723 1 98.38 8 LYS B CA 1
ATOM 737 C C . LYS B 1 8 ? -8.461 -14.93 -8.062 1 98.38 8 LYS B C 1
ATOM 739 O O . LYS B 1 8 ? -7.465 -15.273 -8.703 1 98.38 8 LYS B O 1
ATOM 744 N N . THR B 1 9 ? -9.414 -15.773 -7.688 1 98.38 9 THR B N 1
ATOM 745 C CA . THR B 1 9 ? -9.203 -17.219 -7.734 1 98.38 9 THR B CA 1
ATOM 746 C C . THR B 1 9 ? -9.07 -17.703 -9.18 1 98.38 9 THR B C 1
ATOM 748 O O . THR B 1 9 ? -8.414 -18.703 -9.445 1 98.38 9 THR B O 1
ATOM 751 N N . TYR B 1 10 ? -9.578 -17.016 -10.055 1 98 10 TYR B N 1
ATOM 752 C CA . TYR B 1 10 ? -9.664 -17.516 -11.43 1 98 10 TYR B CA 1
ATOM 753 C C . TYR B 1 10 ? -8.547 -16.938 -12.289 1 98 10 TYR B C 1
ATOM 755 O O . TYR B 1 10 ? -8.414 -17.281 -13.461 1 98 10 TYR B O 1
ATOM 763 N N . CYS B 1 11 ? -7.828 -16.094 -11.883 1 98.31 11 CYS B N 1
ATOM 764 C CA . CYS B 1 11 ? -6.891 -15.312 -12.68 1 98.31 11 CYS B CA 1
ATOM 765 C C . CYS B 1 11 ? -5.555 -16.031 -12.812 1 98.31 11 CYS B C 1
ATOM 767 O O . CYS B 1 11 ? -4.855 -16.25 -11.82 1 98.31 11 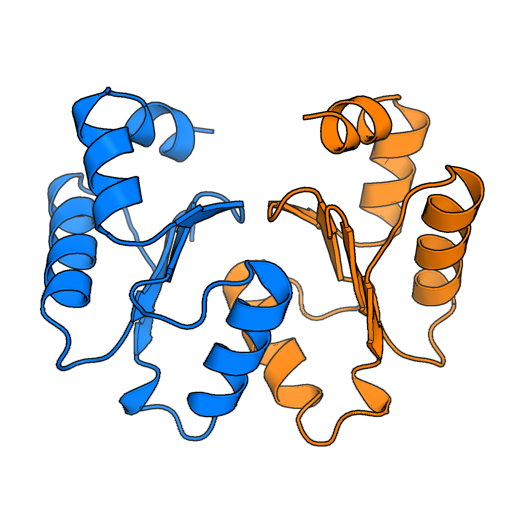CYS B O 1
ATOM 769 N N . PRO B 1 12 ? -5.086 -16.375 -13.938 1 98.69 12 PRO B N 1
ATOM 770 C CA . PRO B 1 12 ? -3.852 -17.141 -14.117 1 98.69 12 PRO B CA 1
ATOM 771 C C . PRO B 1 12 ? -2.604 -16.375 -13.703 1 98.69 12 PRO B C 1
ATOM 773 O O . PRO B 1 12 ? -1.647 -16.953 -13.188 1 98.69 12 PRO B O 1
ATOM 776 N N . TYR B 1 13 ? -2.566 -15.117 -13.969 1 98.5 13 TYR B N 1
ATOM 777 C CA . TYR B 1 13 ? -1.434 -14.305 -13.539 1 98.5 13 TYR B CA 1
ATOM 778 C C . TYR B 1 13 ? -1.338 -14.266 -12.023 1 98.5 13 TYR B C 1
ATOM 780 O O . TYR B 1 13 ? -0.24 -14.203 -11.461 1 98.5 13 TYR B O 1
ATOM 788 N N . CYS B 1 14 ? -2.529 -14.242 -11.406 1 98.81 14 CYS B N 1
ATOM 789 C CA . CYS B 1 14 ? -2.545 -14.367 -9.953 1 98.81 14 CYS B CA 1
ATOM 790 C C . CYS B 1 14 ? -1.944 -15.703 -9.516 1 98.81 14 CYS B C 1
ATOM 792 O O . CYS B 1 14 ? -1.137 -15.75 -8.586 1 98.81 14 CYS B O 1
ATOM 794 N N . ALA B 1 15 ? -2.301 -16.734 -10.133 1 98.81 15 ALA B N 1
ATOM 795 C CA . ALA B 1 15 ? -1.744 -18.047 -9.82 1 98.81 15 ALA B CA 1
ATOM 796 C C . ALA B 1 15 ? -0.229 -18.062 -10.008 1 98.81 15 ALA B C 1
ATOM 798 O O . ALA B 1 15 ? 0.497 -18.625 -9.18 1 98.81 15 ALA B O 1
ATOM 799 N N . ASN B 1 16 ? 0.245 -17.453 -10.977 1 98.75 16 ASN B N 1
ATOM 800 C CA . ASN B 1 16 ? 1.678 -17.406 -11.242 1 98.75 16 ASN B CA 1
ATOM 801 C C . ASN B 1 16 ? 2.424 -16.594 -10.195 1 98.75 16 ASN B C 1
ATOM 803 O O . ASN B 1 16 ? 3.529 -16.953 -9.789 1 98.75 16 ASN B O 1
ATOM 807 N N . ALA B 1 17 ? 1.895 -15.484 -9.836 1 98.69 17 ALA B N 1
ATOM 808 C CA . ALA B 1 17 ? 2.51 -14.688 -8.781 1 98.69 17 ALA B CA 1
ATOM 809 C C . ALA B 1 17 ? 2.658 -15.508 -7.496 1 98.69 17 ALA B C 1
ATOM 811 O O . ALA B 1 17 ? 3.727 -15.523 -6.883 1 98.69 17 ALA B O 1
ATOM 812 N N . LYS B 1 18 ? 1.555 -16.172 -7.137 1 98.69 18 LYS B N 1
ATOM 813 C CA . LYS B 1 18 ? 1.597 -17.016 -5.945 1 98.69 18 LYS B CA 1
ATOM 814 C C . LYS B 1 18 ? 2.646 -18.125 -6.09 1 98.69 18 LYS B C 1
ATOM 816 O O . LYS B 1 18 ? 3.406 -18.391 -5.156 1 98.69 18 LYS B O 1
ATOM 821 N N . LYS B 1 19 ? 2.674 -18.75 -7.191 1 98.69 19 LYS B N 1
ATOM 822 C CA . LYS B 1 19 ? 3.641 -19.812 -7.457 1 98.69 19 LYS B CA 1
ATOM 823 C C . LYS B 1 19 ? 5.07 -19.297 -7.32 1 98.69 19 LYS B C 1
ATOM 825 O O . LYS B 1 19 ? 5.922 -19.969 -6.73 1 98.69 19 LYS B O 1
ATOM 830 N N . LEU B 1 20 ? 5.34 -18.172 -7.859 1 98.31 20 LEU B N 1
ATOM 831 C CA . LEU B 1 20 ? 6.672 -17.578 -7.801 1 98.31 20 LEU B CA 1
ATOM 832 C C . LEU B 1 20 ? 7.137 -17.438 -6.355 1 98.31 20 LEU B C 1
ATOM 834 O O . LEU B 1 20 ? 8.234 -17.875 -6 1 98.31 20 LEU B O 1
ATOM 838 N N . PHE B 1 21 ? 6.328 -16.812 -5.508 1 98.06 21 PHE B N 1
ATOM 839 C CA . PHE B 1 21 ? 6.73 -16.578 -4.125 1 98.06 21 PHE B CA 1
ATOM 840 C C . PHE B 1 21 ? 6.801 -17.891 -3.352 1 98.06 21 PHE B C 1
ATOM 842 O O . PHE B 1 21 ? 7.625 -18.031 -2.445 1 98.06 21 PHE B O 1
ATOM 849 N N . SER B 1 22 ? 5.957 -18.906 -3.736 1 98.06 22 SER B N 1
ATOM 850 C CA . SER B 1 22 ? 6.066 -20.25 -3.15 1 98.06 22 SER B CA 1
ATOM 851 C C . SER B 1 22 ? 7.402 -20.891 -3.496 1 98.06 22 SER B C 1
ATOM 853 O O . SER B 1 22 ? 8.062 -21.469 -2.629 1 98.06 22 SER B O 1
ATOM 855 N N . GLU B 1 23 ? 7.754 -20.75 -4.633 1 97.5 23 GLU B N 1
ATOM 856 C CA . GLU B 1 23 ? 9 -21.344 -5.094 1 97.5 23 GLU B CA 1
ATOM 857 C C . GLU B 1 23 ? 10.211 -20.672 -4.453 1 97.5 23 GLU B C 1
ATOM 859 O O . GLU B 1 23 ? 11.242 -21.312 -4.234 1 97.5 23 GLU B O 1
ATOM 864 N N . LEU B 1 24 ? 10.133 -19.406 -4.238 1 95.44 24 LEU B N 1
ATOM 865 C CA . LEU B 1 24 ? 11.203 -18.672 -3.586 1 95.44 24 LEU B CA 1
ATOM 866 C C . LEU B 1 24 ? 11.281 -19.016 -2.102 1 95.44 24 LEU B C 1
ATOM 868 O O . LEU B 1 24 ? 12.219 -18.609 -1.415 1 95.44 24 LEU B O 1
ATOM 872 N N . GLY B 1 25 ? 10.211 -19.672 -1.604 1 95.25 25 GLY B N 1
ATOM 873 C CA . GLY B 1 25 ? 10.18 -20.047 -0.202 1 95.25 25 GLY B CA 1
ATOM 874 C C . GLY B 1 25 ? 9.844 -18.906 0.725 1 95.25 25 GLY B C 1
ATOM 875 O O . GLY B 1 25 ? 10.281 -18.875 1.878 1 95.25 25 GLY B O 1
ATOM 876 N N . VAL B 1 26 ? 9.164 -17.953 0.215 1 94.19 26 VAL B N 1
ATOM 877 C CA . VAL B 1 26 ? 8.797 -16.781 1.001 1 94.19 26 VAL B CA 1
ATOM 878 C C . VAL B 1 26 ? 7.336 -16.875 1.419 1 94.19 26 VAL B C 1
ATOM 880 O O . VAL B 1 26 ? 6.48 -17.266 0.623 1 94.19 26 VAL B O 1
ATOM 883 N N . ASP B 1 27 ? 7.082 -16.578 2.695 1 94.06 27 ASP B N 1
ATOM 884 C CA . ASP B 1 27 ? 5.699 -16.5 3.152 1 94.06 27 ASP B CA 1
ATOM 885 C C . ASP B 1 27 ? 4.98 -15.312 2.535 1 94.06 27 ASP B C 1
ATOM 887 O O . ASP B 1 27 ? 5.555 -14.227 2.42 1 94.06 27 ASP B O 1
ATOM 891 N N . TYR B 1 28 ? 3.779 -15.586 2.084 1 96.56 28 TYR B N 1
ATOM 892 C CA . TYR B 1 28 ? 2.967 -14.5 1.538 1 96.56 28 TYR B CA 1
ATOM 893 C C . TYR B 1 28 ? 1.503 -14.664 1.932 1 96.56 28 TYR B C 1
ATOM 895 O O . TYR B 1 28 ? 1.021 -15.789 2.094 1 96.56 28 TYR B O 1
ATOM 903 N N . LYS B 1 29 ? 0.932 -13.508 2.113 1 96.88 29 LYS B N 1
ATOM 904 C CA . LYS B 1 29 ? -0.507 -13.461 2.354 1 96.88 29 LYS B CA 1
ATOM 905 C C . LYS B 1 29 ? -1.273 -13.227 1.055 1 96.88 29 LYS B C 1
ATOM 907 O O . LYS B 1 29 ? -0.871 -12.406 0.228 1 96.88 29 LYS B O 1
ATOM 912 N N . VAL B 1 30 ? -2.424 -13.953 0.966 1 97.81 30 VAL B N 1
ATOM 913 C CA . VAL B 1 30 ? -3.254 -13.805 -0.225 1 97.81 30 VAL B CA 1
ATOM 914 C C . VAL B 1 30 ? -4.645 -13.32 0.174 1 97.81 30 VAL B C 1
ATOM 916 O O . VAL B 1 30 ? -5.234 -13.828 1.131 1 9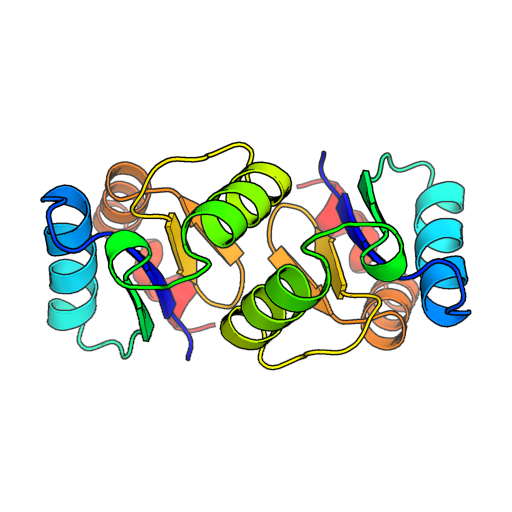7.81 30 VAL B O 1
ATOM 919 N N . LEU B 1 31 ? -5.094 -12.344 -0.511 1 96.88 31 LEU B N 1
ATOM 920 C CA . LEU B 1 31 ? -6.484 -11.914 -0.405 1 96.88 31 LEU B CA 1
ATOM 921 C C . LEU B 1 31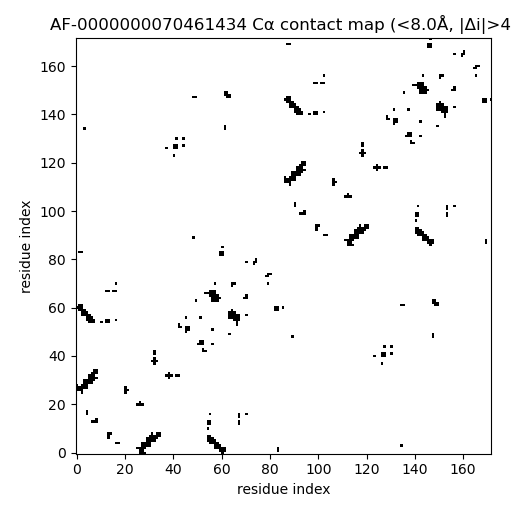 ? -7.23 -12.156 -1.714 1 96.88 31 LEU B C 1
ATOM 923 O O . LEU B 1 31 ? -7.051 -11.414 -2.682 1 96.88 31 LEU B O 1
ATOM 927 N N . GLU B 1 32 ? -8.109 -13.195 -1.664 1 98 32 GLU B N 1
ATOM 928 C CA . GLU B 1 32 ? -8.914 -13.5 -2.842 1 98 32 GLU B CA 1
ATOM 929 C C . GLU B 1 32 ? -10.141 -12.586 -2.922 1 98 32 GLU B C 1
ATOM 931 O O . GLU B 1 32 ? -11.164 -12.859 -2.295 1 98 32 GLU B O 1
ATOM 936 N N . LEU B 1 33 ? -10.047 -11.555 -3.768 1 96.69 33 LEU B N 1
ATOM 937 C CA . LEU B 1 33 ? -11.031 -10.477 -3.762 1 96.69 33 LEU B CA 1
ATOM 938 C C . LEU B 1 33 ? -12.383 -10.977 -4.254 1 96.69 33 LEU B C 1
ATOM 940 O O . LEU B 1 33 ? -13.43 -10.516 -3.795 1 96.69 33 LEU B O 1
ATOM 944 N N . ASP B 1 34 ? -12.375 -11.938 -5.191 1 97.06 34 ASP B N 1
ATOM 945 C CA . ASP B 1 34 ? -13.617 -12.43 -5.785 1 97.06 34 ASP B CA 1
ATOM 946 C C . ASP B 1 34 ? -14.391 -13.297 -4.801 1 97.06 34 ASP B C 1
ATOM 948 O O . ASP B 1 34 ? -15.578 -13.57 -5.004 1 97.06 34 ASP B O 1
ATOM 952 N N . THR B 1 35 ? -13.742 -13.695 -3.719 1 96.44 35 THR B N 1
ATOM 953 C CA . THR B 1 35 ? -14.406 -14.531 -2.727 1 96.44 35 THR B CA 1
ATOM 954 C C . THR B 1 35 ? -14.82 -13.703 -1.514 1 96.44 35 THR B C 1
ATOM 956 O O . THR B 1 35 ? -15.492 -14.203 -0.612 1 96.44 35 THR B O 1
ATOM 959 N N . MET B 1 36 ? -14.438 -12.461 -1.439 1 92.38 36 MET B N 1
ATOM 960 C CA . MET B 1 36 ? -14.734 -11.578 -0.312 1 92.38 36 MET B CA 1
ATOM 961 C C . MET B 1 36 ? -16 -10.773 -0.567 1 92.38 36 MET B C 1
ATOM 963 O O . MET B 1 36 ? -16.234 -10.32 -1.688 1 92.38 36 MET B O 1
ATOM 967 N N . LYS B 1 37 ? -16.766 -10.547 0.442 1 88.88 37 LYS B N 1
ATOM 968 C CA . LYS B 1 37 ? -17.969 -9.734 0.343 1 88.88 37 LYS B CA 1
ATOM 969 C C . LYS B 1 37 ? -17.641 -8.312 -0.094 1 88.88 37 LYS B C 1
ATOM 971 O O . LYS B 1 37 ? -18.375 -7.723 -0.896 1 88.88 37 LYS B O 1
ATOM 976 N N . ASP B 1 38 ? -16.5 -7.758 0.298 1 87.44 38 ASP B N 1
ATOM 977 C CA . ASP B 1 38 ? -16.109 -6.375 0.029 1 87.44 38 ASP B CA 1
ATOM 978 C C . ASP B 1 38 ? -14.945 -6.312 -0.952 1 87.44 38 ASP B C 1
ATOM 980 O O . ASP B 1 38 ? -14.164 -5.363 -0.933 1 87.44 38 ASP B O 1
ATOM 984 N N . GLY B 1 39 ? -14.852 -7.305 -1.843 1 89.94 39 GLY B N 1
ATOM 985 C CA . GLY B 1 39 ? -13.727 -7.387 -2.758 1 89.94 39 GLY B CA 1
ATOM 986 C C . GLY B 1 39 ? -13.633 -6.195 -3.695 1 89.94 39 GLY B C 1
ATOM 987 O O . GLY B 1 39 ? -12.531 -5.738 -4.016 1 89.94 39 GLY B O 1
ATOM 988 N N . SER B 1 40 ? -14.812 -5.672 -4.137 1 90.75 40 SER B N 1
ATOM 989 C CA . SER B 1 40 ? -14.812 -4.516 -5.027 1 90.75 40 SER B CA 1
ATOM 990 C C . SER B 1 40 ? -14.25 -3.279 -4.328 1 90.75 40 SER B C 1
ATOM 992 O O . SER B 1 40 ? -13.57 -2.463 -4.953 1 90.75 40 SER B O 1
ATOM 994 N N . GLU B 1 41 ? -14.5 -3.145 -3.076 1 89.5 41 GLU B N 1
ATOM 995 C CA . GLU B 1 41 ? -13.977 -2.018 -2.312 1 89.5 41 GLU B CA 1
ATOM 996 C C . GLU B 1 41 ? -12.453 -2.107 -2.18 1 89.5 41 GLU B C 1
ATOM 998 O O . GLU B 1 41 ? -11.766 -1.089 -2.217 1 89.5 41 GLU B O 1
ATOM 1003 N N . TYR B 1 42 ? -11.977 -3.303 -2.062 1 92.31 42 TYR B N 1
ATOM 1004 C CA . TYR B 1 42 ? -10.539 -3.514 -2.055 1 92.31 42 TYR B CA 1
ATOM 1005 C C . TYR B 1 42 ? -9.906 -3.014 -3.35 1 92.31 42 TYR B C 1
ATOM 1007 O O . TYR B 1 42 ? -8.883 -2.322 -3.322 1 92.31 42 TYR B O 1
ATOM 1015 N N . GLN B 1 43 ? -10.562 -3.367 -4.414 1 93.38 43 GLN B N 1
ATOM 1016 C CA . GLN B 1 43 ? -10.047 -2.928 -5.707 1 93.38 43 GLN B CA 1
ATOM 1017 C C . GLN B 1 43 ? -10.031 -1.405 -5.809 1 93.38 43 GLN B C 1
ATOM 1019 O O . GLN B 1 43 ? -9.102 -0.822 -6.371 1 93.38 43 GLN B O 1
ATOM 1024 N N . ASN B 1 44 ? -11.055 -0.765 -5.273 1 91.62 44 ASN B N 1
ATOM 1025 C CA . ASN B 1 44 ? -11.102 0.693 -5.27 1 91.62 44 ASN B CA 1
ATOM 1026 C C . ASN B 1 44 ? -9.953 1.29 -4.461 1 91.62 44 ASN B C 1
ATOM 1028 O O . ASN B 1 44 ? -9.328 2.266 -4.887 1 91.62 44 ASN B O 1
ATOM 1032 N N . VAL B 1 45 ? -9.703 0.694 -3.324 1 91.56 45 VAL B N 1
ATOM 1033 C CA . VAL B 1 45 ? -8.609 1.16 -2.479 1 91.56 45 VAL B CA 1
ATOM 1034 C C . VAL B 1 45 ? -7.281 1.021 -3.221 1 91.56 45 VAL B C 1
ATOM 1036 O O . VAL B 1 45 ? -6.492 1.966 -3.273 1 91.56 45 VAL B O 1
ATOM 1039 N N . LEU B 1 46 ? -7.039 -0.103 -3.854 1 94.12 46 LEU B N 1
ATOM 1040 C CA . LEU B 1 46 ? -5.812 -0.352 -4.602 1 94.12 46 LEU B CA 1
ATOM 1041 C C . LEU B 1 46 ? -5.652 0.658 -5.734 1 94.12 46 LEU B C 1
ATOM 1043 O O . LEU B 1 46 ? -4.559 1.176 -5.961 1 94.12 46 LEU B O 1
ATOM 1047 N N . LYS B 1 47 ? -6.77 0.926 -6.406 1 93.94 47 LYS B N 1
ATOM 1048 C CA . LYS B 1 47 ? -6.734 1.896 -7.496 1 93.94 47 LYS B CA 1
ATOM 1049 C C . LYS B 1 47 ? -6.336 3.279 -6.988 1 93.94 47 LYS B C 1
ATOM 1051 O O . LYS B 1 47 ? -5.551 3.979 -7.633 1 93.94 47 LYS B O 1
ATOM 1056 N N . GLU B 1 48 ? -6.902 3.637 -5.859 1 89.06 48 GLU B N 1
ATOM 1057 C CA . GLU B 1 48 ? -6.562 4.926 -5.262 1 89.06 48 GLU B CA 1
ATOM 1058 C C . GLU B 1 48 ? -5.082 4.996 -4.902 1 89.06 48 GLU B C 1
ATOM 1060 O O . GLU B 1 48 ? -4.449 6.043 -5.047 1 89.06 48 GLU B O 1
ATOM 1065 N N . MET B 1 49 ? -4.539 3.934 -4.48 1 92.31 49 MET B N 1
ATOM 1066 C CA . MET B 1 49 ? -3.188 3.898 -3.936 1 92.31 49 MET B CA 1
ATOM 1067 C C . MET B 1 49 ? -2.154 3.77 -5.051 1 92.31 49 MET B C 1
ATOM 1069 O O . MET B 1 49 ? -1.058 4.324 -4.953 1 92.31 49 MET B O 1
ATOM 1073 N N . THR B 1 50 ? -2.449 3.041 -6.125 1 93.44 50 THR B N 1
ATOM 1074 C CA . THR B 1 50 ? -1.404 2.633 -7.059 1 93.44 50 THR B CA 1
ATOM 1075 C C . THR B 1 50 ? -1.729 3.107 -8.469 1 93.44 50 THR B C 1
ATOM 1077 O O . THR B 1 50 ? -0.873 3.066 -9.359 1 93.44 50 THR B O 1
ATOM 1080 N N . ASN B 1 51 ? -2.975 3.535 -8.664 1 92.06 51 ASN B N 1
ATOM 1081 C CA . ASN B 1 51 ? -3.523 3.861 -9.977 1 92.06 51 ASN B CA 1
ATOM 1082 C C . ASN B 1 51 ? -3.723 2.609 -10.828 1 92.06 51 ASN B C 1
ATOM 1084 O O . ASN B 1 51 ? -3.957 2.705 -12.031 1 92.06 51 ASN B O 1
ATOM 1088 N N . MET B 1 52 ? -3.527 1.461 -10.25 1 92.56 52 MET B N 1
ATOM 1089 C CA . MET B 1 52 ? -3.783 0.175 -10.891 1 92.56 52 MET B CA 1
ATOM 1090 C C . MET B 1 52 ? -4.996 -0.51 -10.273 1 92.56 52 MET B C 1
ATOM 1092 O O . MET B 1 52 ? -5.094 -0.625 -9.047 1 92.56 52 MET B O 1
ATOM 1096 N N . GLY B 1 53 ? -5.898 -1.06 -11.016 1 91.38 53 GLY B N 1
ATOM 1097 C CA . GLY B 1 53 ? -7.098 -1.705 -10.516 1 91.38 53 GLY B CA 1
ATOM 1098 C C . GLY B 1 53 ? -7.168 -3.184 -10.844 1 91.38 53 GLY B C 1
ATOM 1099 O O . GLY B 1 53 ? -8.172 -3.844 -10.562 1 91.38 53 GLY B O 1
ATOM 1100 N N . THR B 1 54 ? -6.086 -3.629 -11.516 1 95 54 THR B N 1
ATOM 1101 C CA . THR B 1 54 ? -6.086 -5.035 -11.898 1 95 54 THR B CA 1
ATOM 1102 C C . THR B 1 54 ? -5.363 -5.883 -10.859 1 95 54 THR B C 1
ATOM 1104 O O . THR B 1 54 ? -4.75 -5.348 -9.93 1 95 54 THR B O 1
ATOM 1107 N N . VAL B 1 55 ? -5.574 -7.223 -10.984 1 97.94 55 VAL B N 1
ATOM 1108 C CA . VAL B 1 55 ? -4.863 -8.188 -10.148 1 97.94 55 VAL B CA 1
ATOM 1109 C C . VAL B 1 55 ? -3.939 -9.039 -11.016 1 97.94 55 VAL B C 1
ATOM 1111 O O . VAL B 1 55 ? -4.137 -9.141 -12.227 1 97.94 55 VAL B O 1
ATOM 1114 N N . PRO B 1 56 ? -3.004 -9.641 -10.422 1 98.69 56 PRO B N 1
ATOM 1115 C CA . PRO B 1 56 ? -2.574 -9.492 -9.031 1 98.69 56 PRO B CA 1
ATOM 1116 C C . PRO B 1 56 ? -1.954 -8.133 -8.742 1 98.69 56 PRO B C 1
ATOM 1118 O O . PRO B 1 56 ? -1.312 -7.543 -9.617 1 98.69 56 PRO B O 1
ATOM 1121 N N . SER B 1 57 ? -2.25 -7.531 -7.648 1 98.44 57 SER B N 1
ATOM 1122 C CA . SER B 1 57 ? -1.48 -6.445 -7.051 1 98.44 57 SER B CA 1
ATOM 1123 C C . SER B 1 57 ? -0.504 -6.969 -6.004 1 98.44 57 SER B C 1
ATOM 1125 O O . SER B 1 57 ? -0.916 -7.559 -5.004 1 98.44 57 SER B O 1
ATOM 1127 N N . VAL B 1 58 ? 0.806 -6.781 -6.199 1 98.38 58 VAL B N 1
ATOM 1128 C CA . VAL B 1 58 ? 1.83 -7.398 -5.363 1 98.38 58 VAL B CA 1
ATOM 1129 C C . VAL B 1 58 ? 2.527 -6.332 -4.523 1 98.38 58 VAL B C 1
ATOM 1131 O O . VAL B 1 58 ? 2.975 -5.312 -5.051 1 98.38 58 VAL B O 1
ATOM 1134 N N . TRP B 1 59 ? 2.568 -6.605 -3.281 1 97.38 59 TRP B N 1
ATOM 1135 C CA . TRP B 1 59 ? 3.162 -5.707 -2.295 1 97.38 59 TRP B CA 1
ATOM 1136 C C . TRP B 1 59 ? 4.242 -6.422 -1.488 1 97.38 59 TRP B C 1
ATOM 1138 O O . TRP B 1 59 ? 4.027 -7.539 -1.007 1 97.38 59 TRP B O 1
ATOM 1148 N N . VAL B 1 60 ? 5.418 -5.84 -1.38 1 96.25 60 VAL B N 1
ATOM 1149 C CA . VAL B 1 60 ? 6.547 -6.367 -0.62 1 96.25 60 VAL B CA 1
ATOM 1150 C C . VAL B 1 60 ? 7.008 -5.332 0.403 1 96.25 60 VAL B C 1
ATOM 1152 O O . VAL B 1 60 ? 7.344 -4.203 0.043 1 96.25 60 VAL B O 1
ATOM 1155 N N . ASN B 1 61 ? 6.992 -5.715 1.653 1 93.12 61 ASN B N 1
ATOM 1156 C CA . ASN B 1 61 ? 7.395 -4.812 2.729 1 93.12 61 ASN B CA 1
ATOM 1157 C C . ASN B 1 61 ? 6.633 -3.49 2.666 1 93.12 61 ASN B C 1
ATOM 1159 O O . ASN B 1 61 ? 7.238 -2.42 2.746 1 93.12 61 ASN B O 1
ATOM 1163 N N . SER B 1 62 ? 5.312 -3.6 2.4 1 93.88 62 SER B N 1
ATOM 1164 C CA . SER B 1 62 ? 4.359 -2.496 2.361 1 93.88 62 SER B CA 1
ATOM 1165 C C . SER B 1 62 ? 4.715 -1.496 1.268 1 93.88 62 SER B C 1
ATOM 1167 O O . SER B 1 62 ? 4.48 -0.294 1.417 1 93.88 62 SER B O 1
ATOM 1169 N N . GLU B 1 63 ? 5.375 -1.957 0.299 1 94.69 63 GLU B N 1
ATOM 1170 C CA . GLU B 1 63 ? 5.645 -1.216 -0.93 1 94.69 63 GLU B CA 1
ATOM 1171 C C . GLU B 1 63 ? 5.016 -1.905 -2.139 1 94.69 63 GLU B C 1
ATOM 1173 O O . GLU B 1 63 ? 5.148 -3.119 -2.303 1 94.69 63 GLU B O 1
ATOM 1178 N N . PHE B 1 64 ? 4.434 -1.14 -2.965 1 96.31 64 PHE B N 1
ATOM 1179 C CA . PHE B 1 64 ? 3.84 -1.667 -4.188 1 96.31 64 PHE B CA 1
ATOM 1180 C C . PHE B 1 64 ? 4.918 -1.989 -5.215 1 96.31 64 PHE B C 1
ATOM 1182 O O . PHE B 1 64 ? 5.73 -1.131 -5.562 1 96.31 64 PHE B O 1
ATOM 1189 N N . ILE B 1 65 ? 4.902 -3.217 -5.715 1 96.5 65 ILE B N 1
ATOM 1190 C CA . ILE B 1 65 ? 5.914 -3.531 -6.719 1 96.5 65 ILE B CA 1
ATOM 1191 C C . ILE B 1 65 ? 5.25 -3.715 -8.086 1 96.5 65 ILE B C 1
ATOM 1193 O O . ILE B 1 65 ? 5.93 -3.748 -9.109 1 96.5 65 ILE B O 1
ATOM 1197 N N . GLY B 1 66 ? 3.898 -3.893 -8.086 1 97.38 66 GLY B N 1
ATOM 1198 C CA . GLY B 1 66 ? 3.189 -3.957 -9.352 1 97.38 66 GLY B CA 1
ATOM 1199 C C . GLY B 1 66 ? 2.398 -5.238 -9.531 1 97.38 66 GLY B C 1
ATOM 1200 O O . GLY B 1 66 ? 2.012 -5.875 -8.547 1 97.38 66 GLY B O 1
ATOM 1201 N N . GLY B 1 67 ? 2.014 -5.543 -10.789 1 98.12 67 GLY B N 1
ATOM 1202 C CA . GLY B 1 67 ? 1.395 -6.812 -11.125 1 98.12 67 GLY B CA 1
ATOM 1203 C C . GLY B 1 67 ? 2.395 -7.945 -11.266 1 98.12 67 GLY B C 1
ATOM 1204 O O . GLY B 1 67 ? 3.484 -7.891 -10.695 1 98.12 67 GLY B O 1
ATOM 1205 N N . PHE B 1 68 ? 1.919 -8.977 -12.047 1 98.62 68 PHE B N 1
ATOM 1206 C CA . PHE B 1 68 ? 2.803 -10.125 -12.18 1 98.62 68 PHE B CA 1
ATOM 1207 C C . PHE B 1 68 ? 3.969 -9.812 -13.117 1 98.62 68 PHE B C 1
ATOM 1209 O O . PHE B 1 68 ? 5.109 -10.188 -12.836 1 98.62 68 PHE B O 1
ATOM 1216 N N . SER B 1 69 ? 3.719 -9.18 -14.219 1 98.25 69 SER B N 1
ATOM 1217 C CA . SER B 1 69 ? 4.789 -8.836 -15.148 1 98.25 69 SER B CA 1
ATOM 1218 C C . SER B 1 69 ? 5.883 -8.023 -14.453 1 98.25 69 SER B C 1
ATOM 1220 O O . SER B 1 69 ? 7.07 -8.273 -14.656 1 98.25 69 SER B O 1
ATOM 1222 N N . ASP B 1 70 ? 5.535 -7.027 -13.672 1 98.38 70 ASP B N 1
ATOM 1223 C CA . ASP B 1 70 ? 6.5 -6.227 -12.922 1 98.38 70 ASP B CA 1
ATOM 1224 C C . ASP B 1 70 ? 7.285 -7.09 -11.938 1 98.38 70 ASP B C 1
ATOM 1226 O O . ASP B 1 70 ? 8.508 -6.965 -11.836 1 98.38 70 ASP B O 1
ATOM 1230 N N . THR B 1 71 ? 6.551 -7.906 -11.273 1 98.19 71 THR B N 1
ATOM 1231 C CA . THR B 1 71 ? 7.16 -8.789 -10.281 1 98.19 71 THR B CA 1
ATOM 1232 C C . THR B 1 71 ? 8.156 -9.734 -10.953 1 98.19 71 THR B C 1
ATOM 1234 O O . THR B 1 71 ? 9.281 -9.906 -10.469 1 98.19 71 THR B O 1
ATOM 1237 N N . GLN B 1 72 ? 7.707 -10.312 -12 1 98.31 72 GLN B N 1
ATOM 1238 C CA . GLN B 1 72 ? 8.562 -11.227 -12.75 1 98.31 72 GLN B CA 1
ATOM 1239 C C . GLN B 1 72 ? 9.812 -10.516 -13.25 1 98.31 72 GLN B C 1
ATOM 1241 O O . GLN B 1 72 ? 10.914 -11.07 -13.195 1 98.31 72 GLN B O 1
ATOM 1246 N N . ALA B 1 73 ? 9.656 -9.352 -13.75 1 98.5 73 ALA B N 1
ATOM 1247 C CA . ALA B 1 73 ? 10.797 -8.578 -14.242 1 98.5 73 ALA B CA 1
ATOM 1248 C C . ALA B 1 73 ? 11.797 -8.312 -13.117 1 98.5 73 ALA B C 1
ATOM 1250 O O . ALA B 1 73 ? 13.008 -8.469 -13.305 1 98.5 73 ALA B O 1
ATOM 1251 N N . LEU B 1 74 ? 11.312 -7.922 -11.984 1 98 74 LEU B N 1
ATOM 1252 C CA . LEU B 1 74 ? 12.164 -7.691 -10.82 1 98 74 LEU B CA 1
ATOM 1253 C C . LEU B 1 74 ? 12.914 -8.961 -10.438 1 98 74 LEU B C 1
ATOM 1255 O O . LEU B 1 74 ? 14.094 -8.914 -10.086 1 98 74 LEU B O 1
ATOM 1259 N N . HIS B 1 75 ? 12.227 -10.07 -10.492 1 97.88 75 HIS B N 1
ATOM 1260 C CA . HIS B 1 75 ? 12.844 -11.352 -10.172 1 97.88 75 HIS B CA 1
ATOM 1261 C C . HIS B 1 75 ? 13.953 -11.695 -11.156 1 97.88 75 HIS B C 1
ATOM 1263 O O . HIS B 1 75 ? 15.062 -12.062 -10.742 1 97.88 75 HIS B O 1
ATOM 1269 N N . LYS B 1 76 ? 13.648 -11.57 -12.383 1 98 76 LYS B N 1
ATOM 1270 C CA . LYS B 1 76 ? 14.617 -11.883 -13.43 1 98 76 LYS B CA 1
ATOM 1271 C C . LYS B 1 76 ? 15.852 -10.992 -13.328 1 98 76 LYS B C 1
ATOM 1273 O O . LYS B 1 76 ? 16.969 -11.422 -13.633 1 98 76 LYS B O 1
ATOM 1278 N N . GLN B 1 77 ? 15.703 -9.82 -12.867 1 97.94 77 GLN B N 1
ATOM 1279 C CA . GLN B 1 77 ? 16.781 -8.852 -12.742 1 97.94 77 GLN B CA 1
ATOM 1280 C C . GLN B 1 77 ? 17.547 -9.047 -11.438 1 97.94 77 GLN B C 1
ATOM 1282 O O . GLN B 1 77 ? 18.547 -8.359 -11.18 1 97.94 77 GLN B O 1
ATOM 1287 N N . GLY B 1 78 ? 17.047 -9.945 -10.625 1 97.12 78 GLY B N 1
ATOM 1288 C CA . GLY B 1 78 ? 17.703 -10.188 -9.352 1 97.12 78 GLY B CA 1
ATOM 1289 C C . GLY B 1 78 ? 17.391 -9.133 -8.305 1 97.12 78 GLY B C 1
ATOM 1290 O O . GLY B 1 78 ? 18.062 -9.047 -7.281 1 97.12 78 GLY B O 1
ATOM 1291 N N . LYS B 1 79 ? 16.391 -8.398 -8.5 1 96.88 79 LYS B N 1
ATOM 1292 C CA . LYS B 1 79 ? 16.094 -7.266 -7.629 1 96.88 79 LYS B CA 1
ATOM 1293 C C . LYS B 1 79 ? 14.977 -7.609 -6.645 1 96.88 79 LYS B C 1
ATOM 1295 O O . LYS B 1 79 ? 14.773 -6.898 -5.656 1 96.88 79 LYS B O 1
ATOM 1300 N N . LEU B 1 80 ? 14.234 -8.641 -6.871 1 96.75 80 LEU B N 1
ATOM 1301 C CA . LEU B 1 80 ? 13.125 -9.023 -6.004 1 96.75 80 LEU B CA 1
ATOM 1302 C C . LEU B 1 80 ? 13.641 -9.547 -4.664 1 96.75 80 LEU B C 1
ATOM 1304 O O . LEU B 1 80 ? 13.156 -9.141 -3.607 1 96.75 80 LEU B O 1
ATOM 1308 N N . LEU B 1 81 ? 14.625 -10.375 -4.676 1 93.75 81 LEU B N 1
ATOM 1309 C CA . LEU B 1 81 ? 15.125 -11.008 -3.457 1 93.75 81 LEU B CA 1
ATOM 1310 C C . LEU B 1 81 ? 15.68 -9.961 -2.492 1 93.75 81 LEU B C 1
ATOM 1312 O O . LEU B 1 81 ? 15.391 -10.008 -1.293 1 93.75 81 LEU B O 1
ATOM 1316 N N . PRO B 1 82 ? 16.453 -8.969 -2.99 1 93.69 82 PRO B N 1
ATOM 1317 C CA . PRO B 1 82 ? 16.906 -7.922 -2.07 1 93.69 82 PRO B CA 1
ATOM 1318 C C . PRO B 1 82 ? 15.742 -7.18 -1.413 1 93.69 82 PRO B C 1
ATOM 1320 O O . PRO B 1 82 ? 15.836 -6.789 -0.246 1 93.69 82 PRO B O 1
ATOM 1323 N N . LYS B 1 83 ? 14.625 -6.945 -2.129 1 92.69 83 LYS B N 1
ATOM 1324 C CA . LYS B 1 83 ? 13.461 -6.27 -1.574 1 92.69 83 LYS B CA 1
ATOM 1325 C C . LYS B 1 83 ? 12.812 -7.109 -0.477 1 92.69 83 LYS B C 1
ATOM 1327 O O . LYS B 1 83 ? 12.273 -6.566 0.491 1 92.69 83 LYS B O 1
ATOM 1332 N N . LEU B 1 84 ? 12.914 -8.391 -0.589 1 92.38 84 LEU B N 1
ATOM 1333 C CA . LEU B 1 84 ? 12.312 -9.312 0.369 1 92.38 84 LEU B CA 1
ATOM 1334 C C . LEU B 1 84 ? 13.141 -9.375 1.651 1 92.38 84 LEU B C 1
ATOM 1336 O O . LEU B 1 84 ? 12.602 -9.672 2.723 1 92.38 84 LEU B O 1
ATOM 1340 N N . ASN B 1 85 ? 14.414 -9.078 1.592 1 84.56 85 ASN B N 1
ATOM 1341 C CA . ASN B 1 85 ? 15.336 -9.219 2.719 1 84.56 85 ASN B CA 1
ATOM 1342 C C . ASN B 1 85 ? 15.523 -7.898 3.461 1 84.56 85 ASN B C 1
ATOM 1344 O O . ASN B 1 85 ? 16.297 -7.828 4.422 1 84.56 85 ASN B O 1
ATOM 1348 N N . LYS B 1 86 ? 14.828 -6.992 3.191 1 73.06 86 LYS B N 1
ATOM 1349 C CA . LYS B 1 86 ? 14.93 -5.734 3.926 1 73.06 86 LYS B CA 1
ATOM 1350 C C . LYS B 1 86 ? 14.344 -5.871 5.332 1 73.06 86 LYS B C 1
ATOM 1352 O O . LYS B 1 86 ? 13.438 -6.676 5.559 1 73.06 86 LYS B O 1
#

Sequence (172 aa):
NKVVIFSKTYCPYCANAKKLFSELGVDYKVLELDTMKDGSEYQNVLKEMTNMGTVPSVWVNSEFIGGFSDTQALHKQGKLLPKLNKNKVVIFSKTYCPYCANAKKLFSELGVDYKVLELDTMKDGSEYQNVLKEMTNMGTVPSVWVNSEFIGGFSDTQALHKQGKLLPKLNK

Organism: Naegleria fowleri (NCBI:txid5763)

Foldseek 3Di:
DQKEWEAAPVDVQSVVQVVVCVVVVHDYHYDHLVVDPCSQVVLVVCCVVPVDSDDGFMGGNNHTQGHSVSQVVCVVVVNNVVSNVD/DQKEWEAAPPDVQSVVQVVVCVVVVHDYHYDHLVVDPCSQVVLVVCCVVPVDSDDGFMGGNNHTQGHSVSQVVCVVVVNNVVSNVD

Solvent-accessible surface area (backbone atoms only — not comparable to full-atom values): 9331 Å² total; per-residue (Å²): 120,53,25,41,34,39,29,37,89,82,40,66,57,24,51,48,46,53,48,52,41,54,72,72,69,48,72,64,44,76,44,50,30,80,78,40,96,59,23,70,57,51,37,51,52,42,24,72,58,70,73,46,68,65,71,22,38,35,27,46,69,46,22,64,59,38,40,41,70,48,45,51,52,32,47,76,70,60,51,41,63,62,57,69,67,106,122,52,25,42,35,40,27,39,89,82,40,66,57,24,52,47,45,52,49,51,41,53,71,71,68,48,71,64,44,76,43,50,30,80,78,40,95,60,22,69,56,50,37,51,51,42,24,73,58,68,75,46,69,65,71,23,37,35,28,45,68,45,22,65,62,38,39,43,71,49,44,50,50,34,47,76,71,60,51,40,64,61,58,69,69,105

Secondary structure (DSSP, 8-state):
--EEEEE-TT-HHHHHHHHHHHHTT--EEEEEGGGSTTHHHHHHHHHHHHS--SS-EEEETTEEEESHHHHHHHHHTT-HHHHHT-/--EEEEE-TT-HHHHHHHHHHHHTT--EEEEEGGGSTTHHHHHHHHHHHHS--SS-EEEETTEEEESHHHHHHHHHTT-HHHHHT-

InterPro domains:
  IPR002109 Glutaredoxin [PF00462] (3-65)
  IPR011767 Glutaredoxin active site [PS00195] (5-20)
  IPR011899 Glutaredoxin, eukaryotic/virial [TIGR02180] (3-83)
  IPR014025 Glutaredoxin subgroup [PR00160] (3-21)
  IPR014025 Glutaredoxin subgroup [PR00160] (48-61)
  IPR014025 Glutaredoxin subgroup [PR00160] (62-75)
  IPR036249 Thioredoxin-like superfamily [SSF52833] (1-85)

Radius of gyration: 16.2 Å; Cα contacts (8 Å, |Δi|>4): 288; chains: 2; bounding box: 37×44×30 Å